Protein AF-A0A914S1T2-F1 (afdb_monomer_lite)

Secondary structure (DSSP, 8-state):
--HHHHHHHHHHHHHHTT-B-SS-TTEEE--HHHHHHH--SEEEGGGHHHHHGGG---GGG--HHHHHHHHHHHHHHHHHHHHTTT---------------------------------------------

InterPro domains:
  IPR003121 SWIB/MDM2 domain [PF02201] (1-56)
  IPR003121 SWIB/MDM2 domain [PS51925] (1-59)
  IPR019835 SWIB domain [SM00151] (1-61)
  IPR036885 SWIB/MDM2 domain superfamily [G3DSA:1.10.245.10] (1-64)
  IPR036885 SWIB/MDM2 domain superfamily [SSF47592] (2-58)

Structure (mmCIF, N/CA/C/O backbone):
data_AF-A0A914S1T2-F1
#
_entry.id   AF-A0A914S1T2-F1
#
loop_
_atom_site.group_PDB
_atom_site.id
_atom_site.type_symbol
_atom_site.label_atom_id
_atom_site.label_alt_id
_atom_site.label_comp_id
_atom_site.label_asym_id
_atom_site.label_entity_id
_atom_site.label_seq_id
_atom_site.pdbx_PDB_ins_code
_atom_site.Cartn_x
_atom_site.Cartn_y
_atom_site.Cartn_z
_atom_site.occupancy
_atom_site.B_iso_or_equiv
_atom_site.auth_seq_id
_atom_site.auth_comp_id
_atom_site.auth_asym_id
_atom_site.auth_atom_id
_atom_site.pdbx_PDB_model_num
ATOM 1 N N . MET A 1 1 ? 3.145 -0.894 -10.627 1.00 74.19 1 MET A N 1
ATOM 2 C CA . MET A 1 1 ? 2.057 -0.436 -9.725 1.00 74.19 1 MET A CA 1
ATOM 3 C C . MET A 1 1 ? 2.166 1.066 -9.437 1.00 74.19 1 MET A C 1
ATOM 5 O O . MET A 1 1 ? 3.253 1.559 -9.151 1.00 74.19 1 MET A O 1
ATOM 9 N N . ARG A 1 2 ? 1.064 1.818 -9.530 1.00 85.19 2 ARG A N 1
ATOM 10 C CA . ARG A 1 2 ? 0.979 3.260 -9.222 1.00 85.19 2 ARG A CA 1
ATOM 11 C C . ARG A 1 2 ? 0.534 3.493 -7.774 1.00 85.19 2 ARG A C 1
ATOM 13 O O . ARG A 1 2 ? -0.168 2.678 -7.190 1.00 85.19 2 ARG A O 1
ATOM 20 N N . ARG A 1 3 ? 0.859 4.667 -7.213 1.00 84.25 3 ARG A N 1
ATOM 21 C CA . ARG A 1 3 ? 0.442 5.073 -5.849 1.00 84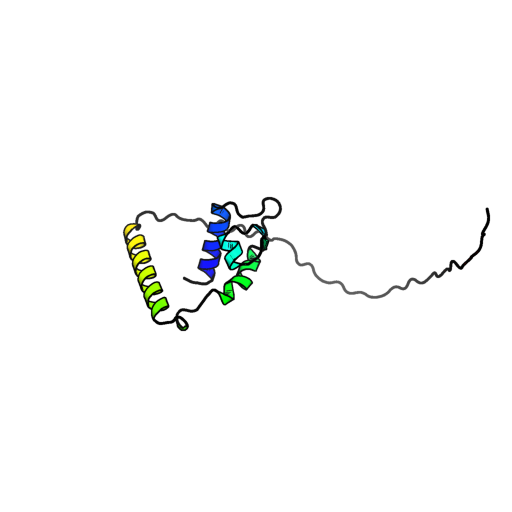.25 3 ARG A CA 1
ATOM 22 C C . ARG A 1 3 ? -1.070 4.937 -5.612 1.00 84.25 3 ARG A C 1
ATOM 24 O O . ARG A 1 3 ? -1.485 4.523 -4.538 1.00 84.25 3 ARG A O 1
ATOM 31 N N . SER A 1 4 ? -1.886 5.263 -6.612 1.00 87.62 4 SER A N 1
ATOM 32 C CA . SER A 1 4 ? -3.347 5.124 -6.554 1.00 87.62 4 SER A CA 1
ATOM 33 C C . SER A 1 4 ? -3.808 3.666 -6.474 1.00 87.62 4 SER A C 1
ATOM 35 O O . SER A 1 4 ? -4.772 3.370 -5.773 1.00 87.62 4 SER A O 1
ATOM 37 N N . GLU A 1 5 ? -3.115 2.751 -7.151 1.00 88.50 5 GLU A N 1
ATOM 38 C CA . GLU A 1 5 ? -3.409 1.315 -7.110 1.00 88.50 5 GLU A CA 1
ATOM 39 C C . GLU A 1 5 ? -3.100 0.731 -5.734 1.00 88.50 5 GLU A C 1
ATOM 41 O O . GLU A 1 5 ? -3.908 -0.029 -5.211 1.00 88.50 5 GLU A O 1
ATOM 46 N N . VAL A 1 6 ? -2.004 1.167 -5.100 1.00 88.75 6 VAL A N 1
ATOM 47 C CA . VAL A 1 6 ? -1.673 0.784 -3.716 1.00 88.75 6 VAL A CA 1
ATOM 48 C C . VAL A 1 6 ? -2.812 1.161 -2.770 1.00 88.75 6 VAL A C 1
ATOM 50 O O . VAL A 1 6 ? -3.236 0.347 -1.956 1.00 88.75 6 VAL A O 1
ATOM 53 N N . VAL A 1 7 ? -3.356 2.375 -2.902 1.00 88.56 7 VAL A N 1
ATOM 54 C CA . VAL A 1 7 ? -4.486 2.827 -2.075 1.00 88.56 7 VAL A CA 1
ATOM 55 C C . VAL A 1 7 ? -5.722 1.955 -2.308 1.00 88.56 7 VAL A C 1
ATOM 57 O O . VAL A 1 7 ? -6.354 1.539 -1.339 1.00 88.56 7 VAL A O 1
ATOM 60 N N . LYS A 1 8 ? -6.058 1.636 -3.566 1.00 90.31 8 LYS A N 1
ATOM 61 C CA . LYS A 1 8 ? -7.191 0.752 -3.894 1.00 90.31 8 LYS A CA 1
ATOM 62 C C . LYS A 1 8 ? -7.006 -0.654 -3.320 1.00 90.31 8 LYS A C 1
ATOM 64 O O . LYS A 1 8 ? -7.928 -1.172 -2.694 1.00 90.31 8 LYS A O 1
ATOM 69 N N . ALA A 1 9 ? -5.820 -1.237 -3.483 1.00 91.12 9 ALA A N 1
ATOM 70 C CA . ALA A 1 9 ? -5.483 -2.551 -2.943 1.00 91.12 9 ALA A CA 1
ATOM 71 C C . ALA A 1 9 ? -5.587 -2.569 -1.412 1.00 91.12 9 ALA A C 1
ATOM 73 O O . ALA A 1 9 ? -6.164 -3.488 -0.837 1.00 91.12 9 ALA A O 1
ATOM 74 N N . MET A 1 10 ? -5.119 -1.509 -0.750 1.00 91.44 10 MET A N 1
ATOM 75 C CA . MET A 1 10 ? -5.211 -1.385 0.701 1.00 91.44 10 MET A CA 1
ATOM 76 C C . MET A 1 10 ? -6.668 -1.274 1.178 1.00 91.44 10 MET A C 1
ATOM 78 O O . MET A 1 10 ? -7.059 -1.918 2.147 1.00 91.44 10 MET A O 1
ATOM 82 N N . TRP A 1 11 ? -7.514 -0.526 0.461 1.00 91.44 11 TRP A N 1
ATOM 83 C CA . TRP A 1 11 ? -8.953 -0.473 0.744 1.00 91.44 11 TRP A CA 1
ATOM 84 C C . TRP A 1 11 ? -9.644 -1.823 0.568 1.00 91.44 11 TRP A C 1
ATOM 86 O O . TRP A 1 11 ? -10.485 -2.184 1.394 1.00 91.44 11 TRP A O 1
ATOM 96 N N . ALA A 1 12 ? -9.303 -2.565 -0.488 1.00 93.44 12 ALA A N 1
ATOM 97 C CA . ALA A 1 12 ? -9.806 -3.918 -0.689 1.00 93.44 12 ALA A CA 1
ATOM 98 C C . ALA A 1 12 ? -9.399 -4.819 0.485 1.00 93.44 12 ALA A C 1
ATOM 100 O O . ALA A 1 12 ? -10.259 -5.475 1.068 1.00 93.44 12 ALA A O 1
ATOM 101 N N . TYR A 1 13 ? -8.133 -4.742 0.903 1.00 94.06 13 TYR A N 1
ATOM 102 C CA . TYR A 1 13 ? -7.599 -5.490 2.036 1.00 94.06 13 TYR A CA 1
ATOM 103 C C . TYR A 1 13 ? -8.317 -5.182 3.356 1.00 94.06 13 TYR A C 1
ATOM 105 O O . TYR A 1 13 ? -8.680 -6.093 4.099 1.00 94.06 13 TYR A O 1
ATOM 113 N N . PHE A 1 14 ? -8.574 -3.907 3.659 1.00 93.00 14 PHE A N 1
ATOM 114 C CA . PHE A 1 14 ? -9.278 -3.533 4.889 1.00 93.00 14 PHE A CA 1
ATOM 115 C C . PHE A 1 14 ? -10.698 -4.090 4.940 1.00 93.00 14 PHE A C 1
ATOM 117 O O . PHE A 1 14 ? -11.168 -4.483 6.008 1.00 93.00 14 PHE A O 1
ATOM 124 N N . ARG A 1 15 ? -11.387 -4.115 3.794 1.00 91.19 15 ARG A N 1
ATOM 125 C CA . ARG A 1 15 ? -12.761 -4.614 3.697 1.00 91.19 15 ARG A CA 1
ATOM 126 C C . ARG A 1 15 ? -12.813 -6.135 3.719 1.00 91.19 15 ARG A C 1
ATOM 128 O O . ARG A 1 15 ? -13.646 -6.672 4.435 1.00 91.19 15 ARG A O 1
ATOM 135 N N . SER A 1 16 ? -11.922 -6.817 2.998 1.00 95.25 16 SER A N 1
ATOM 136 C CA . SER A 1 16 ? -11.887 -8.284 2.954 1.00 95.25 16 SER A CA 1
ATOM 137 C C . SER A 1 16 ? -11.536 -8.905 4.304 1.00 95.25 16 SER A C 1
ATOM 139 O O . SER A 1 16 ? -11.993 -9.999 4.608 1.00 95.25 16 SER A O 1
ATOM 141 N N . ASN A 1 17 ? -10.738 -8.205 5.116 1.00 93.94 17 ASN A N 1
ATOM 142 C CA . ASN A 1 17 ? -10.301 -8.675 6.431 1.00 93.94 17 ASN A CA 1
ATOM 143 C C . ASN A 1 17 ? -11.093 -8.056 7.596 1.00 93.94 17 ASN A C 1
ATOM 145 O O . ASN A 1 17 ? -10.704 -8.220 8.749 1.00 93.94 17 ASN A O 1
ATOM 149 N N . ASN A 1 18 ? -12.182 -7.323 7.324 1.00 93.25 18 ASN A N 1
ATOM 150 C CA . ASN A 1 18 ? -12.997 -6.648 8.343 1.00 93.25 18 ASN A CA 1
ATOM 151 C C . ASN A 1 18 ? -12.181 -5.783 9.333 1.00 93.25 18 ASN A C 1
ATOM 153 O O . ASN A 1 18 ? -12.504 -5.690 10.515 1.00 93.25 18 ASN A O 1
ATOM 157 N N . LEU A 1 19 ? -11.135 -5.111 8.845 1.00 94.19 19 LEU A N 1
ATOM 158 C CA . LEU A 1 19 ? -10.215 -4.316 9.672 1.00 94.19 19 LEU A CA 1
ATOM 159 C C . LEU A 1 19 ? -10.721 -2.894 9.950 1.00 94.19 19 LEU A C 1
ATOM 161 O O . LEU A 1 19 ? -10.086 -2.139 10.684 1.00 94.19 19 LEU A O 1
ATOM 165 N N . MET A 1 20 ? -11.849 -2.491 9.365 1.00 93.56 20 MET A N 1
ATOM 166 C CA . MET A 1 20 ? -12.463 -1.194 9.659 1.00 93.56 20 MET A CA 1
ATOM 167 C C . MET A 1 20 ? -13.089 -1.201 11.056 1.00 93.56 20 MET A C 1
ATOM 169 O O . MET A 1 20 ? -13.777 -2.151 11.428 1.00 93.56 20 MET A O 1
ATOM 173 N N . ASP A 1 21 ? -12.889 -0.127 11.820 1.00 92.50 21 ASP A N 1
ATOM 174 C CA . ASP A 1 21 ? -13.478 -0.010 13.154 1.00 92.50 21 ASP A CA 1
ATOM 175 C C . ASP A 1 21 ? -15.020 0.066 13.039 1.00 92.50 21 ASP A C 1
ATOM 177 O O . ASP A 1 21 ? -15.546 0.954 12.356 1.00 92.50 21 ASP A O 1
ATOM 181 N N . PRO A 1 22 ? -15.773 -0.841 13.696 1.00 92.06 22 PRO A N 1
ATOM 182 C CA . PRO A 1 22 ? -17.233 -0.859 13.625 1.00 92.06 22 PRO A CA 1
ATOM 183 C C . PRO A 1 22 ? -17.886 0.376 14.260 1.00 92.06 22 PRO A C 1
ATOM 185 O O . PRO A 1 22 ? -19.027 0.693 13.927 1.00 92.06 22 PRO A O 1
ATOM 188 N N . LYS A 1 23 ? -17.187 1.075 15.163 1.00 92.81 23 LYS A N 1
ATOM 189 C CA . LYS A 1 23 ? -17.674 2.292 15.829 1.00 92.81 23 LYS A CA 1
ATOM 190 C C . LYS A 1 23 ? -17.364 3.552 15.026 1.00 92.81 23 LYS A C 1
ATOM 192 O O . LYS A 1 23 ? -18.147 4.494 15.051 1.00 92.81 23 LYS A O 1
ATOM 197 N N . ASP A 1 24 ? -16.233 3.578 14.324 1.00 92.50 24 ASP A N 1
ATOM 198 C CA . ASP A 1 24 ? -15.828 4.712 13.492 1.00 92.50 24 ASP A CA 1
ATOM 199 C C . ASP A 1 24 ? -15.097 4.241 12.230 1.00 92.50 24 ASP A C 1
ATOM 201 O O . ASP A 1 24 ? -13.878 4.061 12.221 1.00 92.50 24 ASP A O 1
ATOM 205 N N . LYS A 1 25 ? -15.847 4.125 11.129 1.00 89.06 25 LYS A N 1
ATOM 206 C CA . LYS A 1 25 ? -15.357 3.641 9.826 1.00 89.06 25 LYS A CA 1
ATOM 207 C C . LYS A 1 25 ? -14.266 4.514 9.195 1.00 89.06 25 LYS A C 1
ATOM 209 O O . LYS A 1 25 ? -13.715 4.148 8.159 1.00 89.06 25 LYS A O 1
ATOM 214 N N . ARG A 1 26 ? -13.938 5.669 9.784 1.00 91.75 26 ARG A N 1
ATOM 215 C CA . ARG A 1 26 ? -12.782 6.477 9.367 1.00 91.75 26 ARG A CA 1
ATOM 216 C C . ARG A 1 26 ? -11.459 5.843 9.798 1.00 91.75 26 ARG A C 1
ATOM 218 O O . ARG A 1 26 ? -10.416 6.184 9.238 1.00 91.75 26 ARG A O 1
ATOM 225 N N . TYR A 1 27 ? -11.490 4.939 10.777 1.00 93.44 27 TYR A N 1
ATOM 226 C CA . TYR A 1 27 ? -10.316 4.280 11.328 1.00 93.44 27 TYR A CA 1
ATOM 227 C C . TYR A 1 27 ? -10.213 2.815 10.911 1.00 93.44 27 TYR A C 1
ATOM 229 O O . TYR A 1 27 ? -11.205 2.102 10.772 1.00 93.44 27 TYR A O 1
ATOM 237 N N . VAL A 1 28 ? -8.968 2.374 10.771 1.00 94.50 28 VAL A N 1
ATOM 238 C CA . VAL A 1 28 ? -8.588 0.985 10.532 1.00 94.50 28 VAL A CA 1
ATOM 239 C C . VAL A 1 28 ? -7.840 0.479 11.757 1.00 94.50 28 VAL A C 1
ATOM 241 O O . VAL A 1 28 ? -6.979 1.175 12.310 1.00 94.50 28 VAL A O 1
ATOM 244 N N . LEU A 1 29 ? -8.195 -0.724 12.190 1.00 94.50 29 LEU A N 1
ATOM 245 C CA . LEU A 1 29 ? -7.503 -1.485 13.215 1.00 94.50 29 LEU A CA 1
ATOM 246 C C . LEU A 1 29 ? -6.392 -2.283 12.535 1.00 94.50 29 LEU A C 1
ATOM 248 O O . LEU A 1 29 ? -6.650 -3.085 11.642 1.00 94.50 29 LEU A O 1
ATOM 252 N N . ALA A 1 30 ? -5.149 -2.019 12.927 1.00 93.69 30 ALA A N 1
ATOM 253 C CA . ALA A 1 30 ? -4.002 -2.680 12.330 1.00 93.69 30 ALA A CA 1
ATOM 254 C C . ALA A 1 30 ? -3.914 -4.130 12.815 1.00 93.69 30 ALA A C 1
ATOM 256 O O . ALA A 1 30 ? -3.879 -4.394 14.020 1.00 93.69 30 ALA A O 1
ATOM 257 N N . ASP A 1 31 ? -3.831 -5.046 11.863 1.00 93.81 31 ASP A N 1
ATOM 258 C CA . ASP A 1 31 ? -3.442 -6.430 12.084 1.00 93.81 31 ASP A CA 1
ATOM 259 C C . ASP A 1 31 ? -1.910 -6.560 12.170 1.00 93.81 31 ASP A C 1
ATOM 261 O O . ASP A 1 31 ? -1.181 -5.568 12.170 1.00 93.81 31 ASP A O 1
ATOM 265 N N . GLU A 1 32 ? -1.394 -7.783 12.275 1.00 92.75 32 GLU A N 1
ATOM 266 C CA . GLU A 1 32 ? 0.045 -8.014 12.410 1.00 92.75 32 GLU A CA 1
ATOM 267 C C . GLU A 1 32 ? 0.899 -7.397 11.273 1.00 92.75 32 GLU A C 1
ATOM 269 O O . GLU A 1 32 ? 1.865 -6.687 11.588 1.00 92.75 32 GLU A O 1
ATOM 274 N N . PRO A 1 33 ? 0.591 -7.598 9.973 1.00 90.62 33 PRO A N 1
ATOM 275 C CA . PRO A 1 33 ? 1.360 -6.983 8.892 1.00 90.62 33 PRO A CA 1
ATOM 276 C C . PRO A 1 33 ? 1.225 -5.456 8.858 1.00 90.62 33 PRO A C 1
ATOM 278 O O . PRO A 1 33 ? 2.240 -4.763 8.730 1.00 90.62 33 PRO A O 1
ATOM 281 N N . LEU A 1 34 ? 0.021 -4.900 9.042 1.00 90.62 34 LEU A N 1
ATOM 282 C CA . LEU A 1 34 ? -0.162 -3.446 9.081 1.00 90.62 34 LEU A CA 1
ATOM 283 C C . LEU A 1 34 ? 0.539 -2.831 10.295 1.00 90.62 34 LEU A C 1
ATOM 285 O O . LEU A 1 34 ? 1.056 -1.719 10.212 1.00 90.62 34 LEU A O 1
ATOM 289 N N . MET A 1 35 ? 0.628 -3.550 11.412 1.00 91.56 35 MET A N 1
ATOM 290 C CA . MET A 1 35 ? 1.337 -3.085 12.600 1.00 91.56 35 MET A CA 1
ATOM 291 C C . MET A 1 35 ? 2.852 -3.045 12.381 1.00 91.56 35 MET A C 1
ATOM 293 O O . MET A 1 35 ? 3.499 -2.121 12.867 1.00 91.56 35 MET A O 1
ATOM 297 N N . LYS A 1 36 ? 3.425 -3.971 11.600 1.00 90.06 36 LYS A N 1
ATOM 298 C CA . LYS A 1 36 ? 4.846 -3.912 11.198 1.00 90.06 36 LYS A CA 1
ATOM 299 C C . LYS A 1 36 ? 5.134 -2.705 10.299 1.00 90.06 36 LYS A C 1
ATOM 301 O O . LYS A 1 36 ? 6.192 -2.091 10.433 1.00 90.06 36 LYS A O 1
ATOM 306 N N . LEU A 1 37 ? 4.183 -2.349 9.434 1.00 88.50 37 LEU A N 1
ATOM 307 C CA . LEU A 1 37 ? 4.310 -1.240 8.489 1.00 88.50 37 LEU A CA 1
ATOM 308 C C . LEU A 1 37 ? 4.085 0.126 9.158 1.00 88.50 37 LEU A C 1
ATOM 310 O O . LEU A 1 37 ? 4.975 0.970 9.190 1.00 88.50 37 LEU A O 1
ATOM 314 N N . PHE A 1 38 ? 2.903 0.330 9.742 1.00 88.62 38 PHE A N 1
ATOM 315 C CA . PHE A 1 38 ? 2.466 1.612 10.300 1.00 88.62 38 PHE A CA 1
ATOM 316 C C . PHE A 1 38 ? 2.926 1.839 11.740 1.00 88.62 38 PHE A C 1
ATOM 318 O O . PHE A 1 38 ? 2.888 2.975 12.215 1.00 88.62 38 PHE A O 1
ATOM 325 N N . LYS A 1 39 ? 3.317 0.774 12.460 1.00 89.38 39 LYS A N 1
ATOM 326 C CA . LYS A 1 39 ? 3.713 0.808 13.884 1.00 89.38 39 LYS A CA 1
ATOM 327 C C . LYS A 1 39 ? 2.655 1.443 14.796 1.00 89.38 39 LYS A C 1
ATOM 329 O O . LYS A 1 39 ? 2.963 1.960 15.866 1.00 89.38 39 LYS A O 1
ATOM 334 N N . LYS A 1 40 ? 1.390 1.397 14.373 1.00 89.94 40 LYS A N 1
ATOM 335 C CA . LYS A 1 40 ? 0.225 1.967 15.059 1.00 89.94 40 LYS A CA 1
ATOM 336 C C . LYS A 1 40 ? -0.852 0.897 15.147 1.00 89.94 40 LYS A C 1
ATOM 338 O O . LYS A 1 40 ? -1.105 0.208 14.168 1.00 89.94 40 LYS A O 1
ATOM 343 N N . ARG A 1 41 ? -1.521 0.787 16.300 1.00 91.69 41 ARG A N 1
ATOM 344 C CA . ARG A 1 41 ? -2.659 -0.138 16.484 1.00 91.69 41 ARG A CA 1
ATOM 345 C C . ARG A 1 41 ? -3.930 0.327 15.772 1.00 91.69 41 ARG A C 1
ATOM 347 O O . ARG A 1 41 ? -4.760 -0.491 15.398 1.00 91.69 41 ARG A O 1
ATOM 354 N N . ARG A 1 42 ? -4.087 1.640 15.612 1.00 92.12 42 ARG A N 1
ATOM 355 C CA . ARG A 1 42 ? -5.238 2.283 14.979 1.00 92.12 42 ARG A CA 1
ATOM 356 C C . ARG A 1 42 ? -4.753 3.492 14.195 1.00 92.12 42 ARG A C 1
ATOM 358 O O . ARG A 1 42 ? -3.976 4.286 14.722 1.00 92.12 42 ARG A O 1
ATOM 365 N N . PHE A 1 43 ? -5.217 3.647 12.962 1.00 92.56 43 PHE A N 1
ATOM 366 C CA . PHE A 1 43 ? -4.869 4.786 12.112 1.00 92.56 43 PHE A CA 1
ATOM 367 C C . PHE A 1 43 ? -6.053 5.206 11.240 1.00 92.56 43 PHE A C 1
ATOM 369 O O . PHE A 1 43 ? -7.030 4.474 11.100 1.00 92.56 43 PHE A O 1
ATOM 376 N N . LEU A 1 44 ? -5.987 6.420 10.695 1.00 92.44 44 LEU A N 1
ATOM 377 C CA . LEU A 1 44 ? -7.021 6.952 9.811 1.00 92.44 44 LEU A CA 1
ATOM 378 C C . LEU A 1 44 ? -6.862 6.348 8.409 1.00 92.44 44 LEU A C 1
ATOM 380 O O . LEU A 1 44 ? -5.785 6.474 7.822 1.00 92.44 44 LEU A O 1
ATOM 384 N N . ALA A 1 45 ? -7.927 5.774 7.844 1.00 88.44 45 ALA A N 1
ATOM 385 C CA . ALA A 1 45 ? -7.895 5.112 6.535 1.00 88.44 45 ALA A CA 1
ATOM 386 C C . ALA A 1 45 ? -7.373 6.042 5.423 1.00 88.44 45 ALA A C 1
ATOM 388 O O . ALA A 1 45 ? -6.516 5.665 4.632 1.00 88.44 45 ALA A O 1
ATOM 389 N N . PHE A 1 46 ? -7.816 7.303 5.411 1.00 85.69 46 PHE A N 1
ATOM 390 C CA . PHE A 1 46 ? -7.353 8.313 4.450 1.00 85.69 46 PHE A CA 1
ATOM 391 C C . PHE A 1 46 ? -5.978 8.911 4.793 1.00 85.69 46 PHE A C 1
ATOM 393 O O . PHE A 1 46 ? -5.323 9.501 3.937 1.00 85.69 46 PHE A O 1
ATOM 400 N N . GLY A 1 47 ? -5.517 8.756 6.037 1.00 86.00 47 GLY A N 1
ATOM 401 C CA . GLY A 1 47 ? -4.224 9.265 6.500 1.00 86.00 47 GLY A CA 1
ATOM 402 C C . GLY A 1 47 ? -3.044 8.340 6.198 1.00 86.00 47 GLY A C 1
ATOM 403 O O . GLY A 1 47 ? -1.901 8.792 6.252 1.00 86.00 47 GLY A O 1
ATOM 404 N N . MET A 1 48 ? -3.306 7.076 5.842 1.00 88.00 48 MET A N 1
ATOM 405 C CA . MET A 1 48 ? -2.278 6.041 5.666 1.00 88.00 48 MET A CA 1
ATOM 406 C C . MET A 1 48 ? -1.238 6.373 4.592 1.00 88.00 48 MET A C 1
ATOM 408 O O . MET A 1 48 ? -0.095 5.940 4.688 1.00 88.00 48 MET A O 1
ATOM 412 N N . MET A 1 49 ? -1.600 7.176 3.583 1.00 87.50 49 MET A N 1
ATOM 413 C CA . MET A 1 49 ? -0.690 7.490 2.481 1.00 87.50 49 MET A CA 1
ATOM 414 C C . MET A 1 49 ? 0.581 8.188 2.969 1.00 87.50 49 MET A C 1
ATOM 416 O O . MET A 1 49 ? 1.649 7.930 2.429 1.00 87.50 49 MET A O 1
ATOM 420 N N . LYS A 1 50 ? 0.482 9.026 4.011 1.00 86.00 50 LYS A N 1
ATOM 421 C CA . LYS A 1 50 ? 1.635 9.734 4.591 1.00 86.00 50 LYS A CA 1
ATOM 422 C C . LYS A 1 50 ? 2.679 8.768 5.140 1.00 86.00 50 LYS A C 1
ATOM 424 O O . LYS A 1 50 ? 3.867 8.977 4.928 1.00 86.00 50 LYS A O 1
ATOM 429 N N . ASP A 1 51 ? 2.214 7.714 5.799 1.00 84.56 51 ASP A N 1
ATOM 430 C CA . ASP A 1 51 ? 3.074 6.680 6.363 1.00 84.56 51 ASP A CA 1
ATOM 431 C C . ASP A 1 51 ? 3.594 5.729 5.261 1.00 84.56 51 ASP A C 1
ATOM 433 O O . ASP A 1 51 ? 4.675 5.175 5.403 1.00 84.56 51 ASP A O 1
ATOM 437 N N . LEU A 1 52 ? 2.877 5.582 4.134 1.00 85.69 52 LEU A N 1
ATOM 438 C CA . LEU A 1 52 ? 3.280 4.741 2.995 1.00 85.69 52 LEU A CA 1
ATOM 439 C C . LEU A 1 52 ? 4.293 5.392 2.047 1.00 85.69 52 LEU A C 1
ATOM 441 O O . LEU A 1 52 ? 5.067 4.666 1.431 1.00 85.69 52 LEU A O 1
ATOM 445 N N . VAL A 1 53 ? 4.307 6.724 1.902 1.00 85.56 53 VAL A N 1
ATOM 446 C CA . VAL A 1 53 ? 5.248 7.431 1.005 1.00 85.56 53 VAL A CA 1
ATOM 447 C C . VAL A 1 53 ? 6.698 6.940 1.132 1.00 85.56 53 VAL A C 1
ATOM 449 O O . VAL A 1 53 ? 7.269 6.611 0.094 1.00 85.56 53 VAL A O 1
ATOM 452 N N . PRO A 1 54 ? 7.305 6.834 2.334 1.00 85.19 54 PRO A N 1
ATOM 453 C CA . PRO A 1 54 ? 8.694 6.379 2.459 1.00 85.19 54 PRO A CA 1
ATOM 454 C C . PRO A 1 54 ? 8.913 4.914 2.052 1.00 85.19 54 PRO A C 1
ATOM 456 O O . PRO A 1 54 ? 10.048 4.513 1.821 1.00 85.19 54 PRO A O 1
ATOM 459 N N . HIS A 1 55 ? 7.849 4.115 1.963 1.00 84.25 55 HIS A N 1
ATOM 460 C CA . HIS A 1 55 ? 7.907 2.709 1.562 1.00 84.25 55 HIS A CA 1
ATOM 461 C C . HIS A 1 55 ? 7.651 2.499 0.065 1.00 84.25 55 HIS A C 1
ATOM 463 O O . HIS A 1 55 ? 7.859 1.399 -0.441 1.00 84.25 55 HIS A O 1
ATOM 469 N N . ILE A 1 56 ? 7.204 3.531 -0.656 1.00 85.31 56 ILE A N 1
ATOM 470 C CA . ILE A 1 56 ? 6.978 3.462 -2.099 1.00 85.31 56 ILE A CA 1
ATOM 471 C C . ILE A 1 56 ? 8.235 3.970 -2.801 1.00 85.31 56 ILE A C 1
ATOM 473 O O . ILE A 1 56 ? 8.450 5.174 -2.936 1.00 85.31 56 ILE A O 1
ATOM 477 N N . ILE A 1 57 ? 9.058 3.031 -3.258 1.00 84.25 57 ILE A N 1
ATOM 478 C CA . ILE A 1 57 ? 10.295 3.319 -3.983 1.00 84.25 57 ILE A CA 1
ATOM 479 C C . ILE A 1 57 ? 9.986 3.393 -5.481 1.00 84.25 57 ILE A C 1
ATOM 481 O O . ILE A 1 57 ? 9.322 2.520 -6.040 1.00 84.25 57 ILE A O 1
ATOM 485 N N . GLU A 1 58 ? 10.451 4.451 -6.14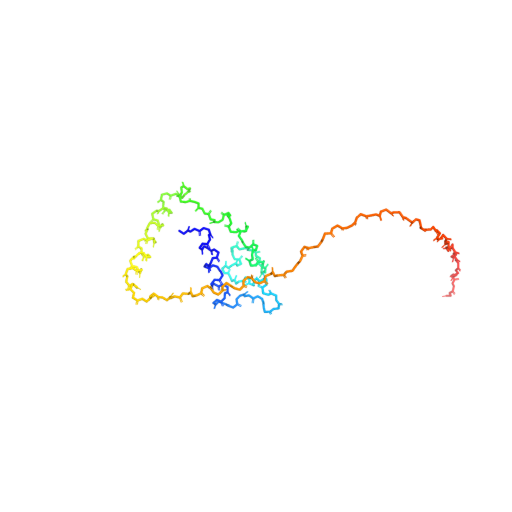6 1.00 82.31 58 GLU A N 1
ATOM 486 C CA . GLU A 1 58 ? 10.339 4.544 -7.603 1.00 82.31 58 GLU A CA 1
ATOM 487 C C . GLU A 1 58 ? 11.310 3.575 -8.280 1.00 82.31 58 GLU A C 1
ATOM 489 O O . GLU A 1 58 ? 12.454 3.429 -7.853 1.00 82.31 58 GLU A O 1
ATOM 494 N N . ALA A 1 59 ? 10.894 2.996 -9.408 1.00 79.44 59 ALA A N 1
ATOM 495 C CA . ALA A 1 59 ? 11.669 1.976 -10.114 1.00 79.44 59 ALA A CA 1
ATOM 496 C C . ALA A 1 59 ? 13.091 2.416 -10.521 1.00 79.44 59 ALA A C 1
ATOM 498 O O . ALA A 1 59 ? 13.98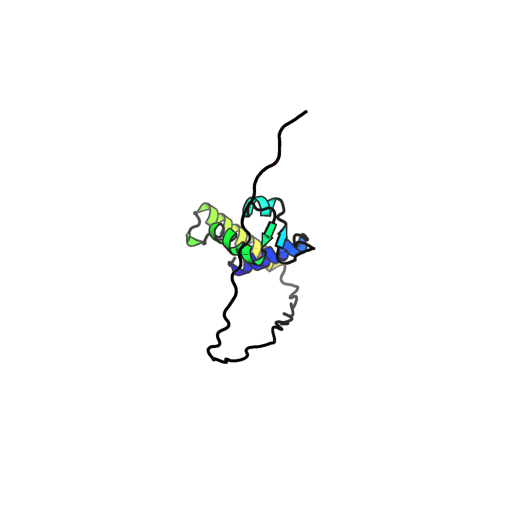5 1.587 -10.676 1.00 79.44 59 ALA A O 1
ATOM 499 N N . LYS A 1 60 ? 13.324 3.726 -10.669 1.00 79.81 60 LYS A N 1
ATOM 500 C CA . LYS A 1 60 ? 14.649 4.292 -10.967 1.00 79.81 60 LYS A CA 1
ATOM 501 C C . LYS A 1 60 ? 15.633 4.260 -9.791 1.00 79.81 60 LYS A C 1
ATOM 503 O O . LYS A 1 60 ? 16.822 4.434 -10.022 1.00 79.81 60 LYS A O 1
ATOM 508 N N . PHE A 1 61 ? 15.150 4.087 -8.561 1.00 84.38 61 PHE A N 1
ATOM 509 C CA . PHE A 1 61 ? 15.972 4.023 -7.348 1.00 84.38 61 PHE A CA 1
ATOM 510 C C . PHE A 1 61 ? 16.139 2.592 -6.818 1.00 84.38 61 PHE A C 1
ATOM 512 O O . PHE A 1 61 ? 16.773 2.400 -5.783 1.00 84.38 61 PHE A O 1
ATOM 519 N N . LEU A 1 62 ? 15.571 1.595 -7.505 1.00 83.12 62 LEU A N 1
ATOM 520 C CA . LEU A 1 62 ? 15.771 0.185 -7.179 1.00 83.12 62 LEU A CA 1
ATOM 521 C C . LEU A 1 62 ? 17.200 -0.240 -7.535 1.00 83.12 62 LEU A C 1
ATOM 523 O O . LEU A 1 62 ? 17.751 0.204 -8.544 1.00 83.12 62 LEU A O 1
ATOM 527 N N . ASN A 1 63 ? 17.786 -1.110 -6.712 1.00 86.50 63 ASN A N 1
ATOM 528 C CA . ASN A 1 63 ? 19.043 -1.776 -7.050 1.00 86.50 63 ASN A CA 1
ATOM 529 C C . ASN A 1 63 ? 18.803 -2.858 -8.126 1.00 86.50 63 ASN A C 1
ATOM 531 O O . ASN A 1 63 ? 17.662 -3.235 -8.404 1.00 86.50 63 ASN A O 1
ATOM 535 N N . ASP A 1 64 ? 19.878 -3.362 -8.737 1.00 84.62 64 ASP A N 1
ATOM 536 C CA . ASP A 1 64 ? 19.779 -4.335 -9.838 1.00 84.62 64 ASP A CA 1
ATOM 537 C C . ASP A 1 64 ? 19.058 -5.630 -9.423 1.00 84.62 64 ASP A C 1
ATOM 539 O O . ASP A 1 64 ? 18.360 -6.243 -10.230 1.00 84.62 64 ASP A O 1
ATOM 543 N N . TYR A 1 65 ? 19.169 -6.014 -8.148 1.00 83.88 65 TYR A N 1
ATOM 544 C CA . TYR A 1 65 ? 18.489 -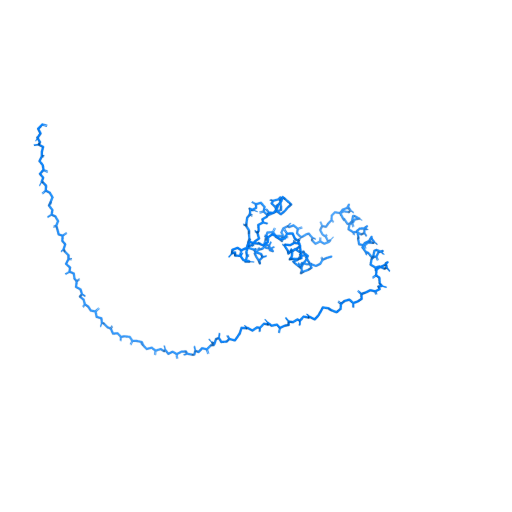7.181 -7.589 1.00 83.88 65 TYR A CA 1
ATOM 545 C C . TYR A 1 65 ? 16.971 -6.968 -7.478 1.00 83.88 65 TYR A C 1
ATOM 547 O O . TYR A 1 65 ? 16.189 -7.782 -7.969 1.00 83.88 65 TYR A O 1
ATOM 555 N N . ASP A 1 66 ? 16.547 -5.853 -6.888 1.00 84.56 66 ASP A N 1
ATOM 556 C CA . ASP A 1 66 ? 15.141 -5.502 -6.704 1.00 84.56 66 ASP A CA 1
ATOM 557 C C . ASP A 1 66 ? 14.463 -5.227 -8.052 1.00 84.56 66 ASP A C 1
ATOM 559 O O . ASP A 1 66 ? 13.289 -5.549 -8.236 1.00 84.56 66 ASP A O 1
ATOM 563 N N . ARG A 1 67 ? 15.207 -4.685 -9.027 1.00 83.75 67 ARG A N 1
ATOM 564 C CA . ARG A 1 67 ? 14.733 -4.530 -10.406 1.00 83.75 67 ARG A CA 1
ATOM 565 C C . ARG A 1 67 ? 14.449 -5.885 -11.053 1.00 83.75 67 ARG A C 1
ATOM 567 O O . ARG A 1 67 ? 13.370 -6.058 -11.611 1.00 83.75 67 ARG A O 1
ATOM 574 N N . ALA A 1 68 ? 15.379 -6.837 -10.963 1.00 84.56 68 ALA A N 1
ATOM 575 C CA . ALA A 1 68 ? 15.180 -8.178 -11.513 1.00 84.56 68 ALA A CA 1
ATOM 576 C C . ALA A 1 68 ? 14.011 -8.911 -10.828 1.00 84.56 68 ALA A C 1
ATOM 578 O O . ALA A 1 68 ? 13.248 -9.627 -11.477 1.00 84.56 68 ALA A O 1
ATOM 579 N N . ALA A 1 69 ? 13.832 -8.705 -9.520 1.00 84.44 69 ALA A N 1
ATOM 580 C CA . ALA A 1 69 ? 12.689 -9.238 -8.784 1.00 84.44 69 ALA A CA 1
ATOM 581 C C . ALA A 1 69 ? 11.353 -8.633 -9.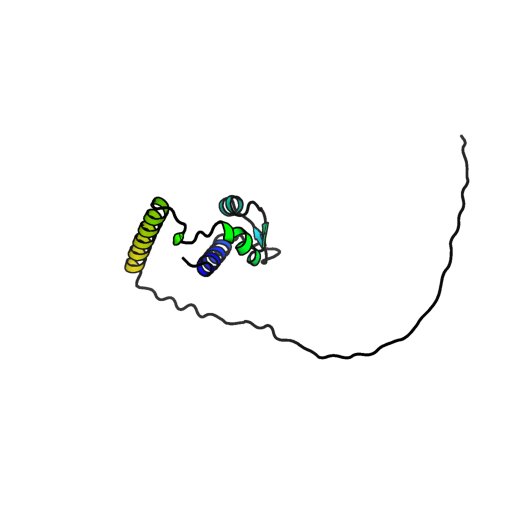256 1.00 84.44 69 ALA A C 1
ATOM 583 O O . ALA A 1 69 ? 10.372 -9.366 -9.388 1.00 84.44 69 ALA A O 1
ATOM 584 N N . LEU A 1 70 ? 11.317 -7.326 -9.542 1.00 83.56 70 LEU A N 1
ATOM 585 C CA . LEU A 1 70 ? 10.130 -6.651 -10.069 1.00 83.56 70 LEU A CA 1
ATOM 586 C C . LEU A 1 70 ? 9.763 -7.158 -11.469 1.00 83.56 70 LEU A C 1
ATOM 588 O O . LEU A 1 70 ? 8.606 -7.491 -11.697 1.00 83.56 70 LEU A O 1
ATOM 592 N N . GLU A 1 71 ? 10.740 -7.282 -12.369 1.00 84.75 71 GLU A N 1
ATOM 593 C CA . GLU A 1 71 ? 10.530 -7.799 -13.730 1.00 84.75 71 GLU A CA 1
ATOM 594 C C . GLU A 1 71 ? 9.989 -9.234 -13.709 1.00 84.75 71 GLU A C 1
ATOM 596 O O . GLU A 1 71 ? 9.035 -9.561 -14.413 1.00 84.75 71 GLU A O 1
ATOM 601 N N . LYS A 1 72 ? 10.533 -10.082 -12.827 1.00 86.50 72 LYS A N 1
ATOM 602 C CA . LYS A 1 72 ? 10.023 -11.441 -12.624 1.00 86.50 72 LYS A CA 1
ATOM 603 C C . LYS A 1 72 ? 8.569 -11.445 -12.138 1.00 86.50 72 LYS A C 1
ATOM 605 O O . LYS A 1 72 ? 7.776 -12.249 -12.621 1.00 86.50 72 LYS A O 1
ATOM 610 N N . TYR A 1 73 ? 8.227 -10.583 -11.180 1.00 84.25 73 TYR A N 1
ATOM 611 C CA . TYR A 1 73 ? 6.858 -10.469 -10.672 1.00 84.25 73 TYR A CA 1
ATOM 612 C C . TYR A 1 73 ? 5.890 -9.969 -11.751 1.00 84.25 73 TYR A C 1
ATOM 614 O O . TYR A 1 73 ? 4.798 -10.514 -11.885 1.00 84.25 73 TYR A O 1
ATOM 622 N N . GLU A 1 74 ? 6.287 -8.962 -12.533 1.00 84.25 74 GLU A N 1
ATOM 623 C CA . GLU A 1 74 ? 5.477 -8.417 -13.627 1.00 84.25 74 GLU A CA 1
ATOM 624 C C . GLU A 1 74 ? 5.224 -9.471 -14.713 1.00 84.25 74 GLU A C 1
ATOM 626 O O . GLU A 1 74 ? 4.076 -9.652 -15.110 1.00 84.25 74 GLU A O 1
ATOM 631 N N . ALA A 1 75 ? 6.246 -10.240 -15.103 1.00 85.12 75 ALA A N 1
ATOM 632 C CA . ALA A 1 75 ? 6.095 -11.347 -16.047 1.00 85.12 75 ALA A CA 1
ATOM 633 C C . ALA A 1 75 ? 5.164 -12.459 -15.520 1.00 85.12 75 ALA A C 1
ATOM 635 O O . ALA A 1 75 ? 4.395 -13.042 -16.283 1.00 85.12 75 ALA A O 1
ATOM 636 N N . GLU A 1 76 ? 5.203 -12.756 -14.215 1.00 84.88 76 GLU A N 1
ATOM 637 C CA . GLU A 1 76 ? 4.311 -13.746 -13.597 1.00 84.88 76 GLU A CA 1
ATOM 638 C C . GLU A 1 76 ? 2.857 -13.246 -13.502 1.00 84.88 76 GLU A C 1
ATOM 640 O O . GLU A 1 76 ? 1.926 -14.011 -13.753 1.00 84.88 76 GLU A O 1
ATOM 645 N N . GLU A 1 77 ? 2.639 -11.972 -13.160 1.00 81.94 77 GLU A N 1
ATOM 646 C CA . GLU A 1 77 ? 1.313 -11.331 -13.193 1.00 81.94 77 GLU A CA 1
ATOM 647 C C . GLU A 1 77 ? 0.743 -11.298 -14.615 1.00 81.94 77 GLU A C 1
ATOM 649 O O . GLU A 1 77 ? -0.442 -11.567 -14.796 1.00 81.94 77 GLU A O 1
ATOM 654 N N . GLU A 1 78 ? 1.566 -10.993 -15.622 1.00 80.69 78 GLU A N 1
ATOM 655 C CA . GLU A 1 78 ? 1.150 -10.958 -17.027 1.00 80.69 78 GLU A CA 1
ATOM 656 C C . GLU A 1 78 ? 0.772 -12.354 -17.535 1.00 80.69 78 GLU A C 1
ATOM 658 O O . GLU A 1 78 ? -0.288 -12.512 -18.138 1.00 80.69 78 GLU A O 1
ATOM 663 N N . ALA A 1 79 ? 1.550 -13.386 -17.189 1.00 80.56 79 ALA A N 1
ATOM 664 C CA . ALA A 1 79 ? 1.195 -14.774 -17.478 1.00 80.56 79 ALA A CA 1
ATOM 665 C C . ALA A 1 79 ? -0.137 -15.178 -16.815 1.00 80.56 79 ALA A C 1
ATOM 667 O O . ALA A 1 79 ? -1.009 -15.738 -17.476 1.00 80.56 79 ALA A O 1
ATOM 668 N N . LYS A 1 80 ? -0.346 -14.822 -15.538 1.00 79.44 80 LYS A N 1
ATOM 669 C CA . LYS A 1 80 ? -1.610 -15.095 -14.827 1.00 79.44 80 LYS A CA 1
ATOM 670 C C . LYS A 1 80 ? -2.798 -14.336 -15.409 1.00 79.44 80 LYS A C 1
ATOM 672 O O . LYS A 1 80 ? -3.905 -14.863 -15.410 1.00 79.44 80 LYS A O 1
ATOM 677 N N . ARG A 1 81 ? -2.606 -13.098 -15.873 1.00 75.00 81 ARG A N 1
ATOM 678 C CA . ARG A 1 81 ? -3.674 -12.315 -16.514 1.00 75.00 81 ARG A CA 1
ATOM 679 C C . ARG A 1 81 ? -4.028 -12.864 -17.886 1.00 75.00 81 ARG A C 1
ATOM 681 O O . ARG A 1 81 ? -5.215 -12.984 -18.155 1.00 75.00 81 ARG A O 1
ATOM 688 N N . ALA A 1 82 ? -3.036 -13.251 -18.689 1.00 76.38 82 ALA A N 1
ATOM 689 C CA . ALA A 1 82 ? -3.254 -13.893 -19.984 1.00 76.38 82 ALA A CA 1
ATOM 690 C C . ALA A 1 82 ? -4.034 -15.214 -19.849 1.00 76.38 82 ALA A C 1
ATOM 692 O O . ALA A 1 82 ? -4.837 -15.555 -20.712 1.00 76.38 82 ALA A O 1
ATOM 693 N N . GLU A 1 83 ? -3.857 -15.936 -18.739 1.00 68.06 83 GLU A N 1
ATOM 694 C CA . GLU A 1 83 ? -4.637 -17.142 -18.432 1.00 68.06 83 GLU A CA 1
ATOM 695 C C . GLU A 1 83 ? -6.074 -16.852 -17.953 1.00 68.06 83 GLU A C 1
ATOM 697 O O . GLU A 1 83 ? -6.922 -17.741 -18.010 1.00 68.06 83 GLU A O 1
ATOM 702 N N . ASN A 1 84 ? -6.374 -15.625 -17.510 1.00 61.28 84 ASN A N 1
ATOM 703 C CA . ASN A 1 84 ? -7.657 -15.241 -16.908 1.00 61.28 84 ASN A CA 1
ATOM 704 C C . ASN A 1 84 ? -8.517 -14.325 -17.811 1.00 61.28 84 ASN A C 1
ATOM 706 O O . ASN A 1 84 ? -9.518 -13.768 -17.351 1.00 61.28 84 ASN A O 1
ATOM 710 N N . GLU A 1 85 ? -8.150 -14.149 -19.088 1.00 54.88 85 GLU A N 1
ATOM 711 C CA . GLU A 1 85 ? -8.924 -13.399 -20.092 1.00 54.88 85 GLU A CA 1
ATOM 712 C C . GLU A 1 85 ? -10.226 -14.143 -20.459 1.00 54.88 85 GLU A C 1
ATOM 714 O O . GLU A 1 85 ? -10.333 -14.810 -21.486 1.00 54.88 85 GLU A O 1
ATOM 719 N N . GLY A 1 86 ? -11.237 -14.042 -19.589 1.00 46.69 86 GLY A N 1
ATOM 720 C CA . GLY A 1 86 ? -12.562 -14.627 -19.815 1.00 46.69 86 GLY A CA 1
ATOM 721 C C . GLY A 1 86 ? -13.737 -14.025 -19.035 1.00 46.69 86 GLY A C 1
ATOM 722 O O . GLY A 1 86 ? -14.873 -14.362 -19.352 1.00 46.69 86 GLY A O 1
ATOM 723 N N . GLU A 1 87 ? -13.537 -13.124 -18.064 1.00 42.19 87 GLU A N 1
ATOM 724 C CA . GLU A 1 87 ? -14.665 -12.529 -17.324 1.00 42.19 87 GLU A CA 1
ATOM 725 C C . GLU A 1 87 ? -14.462 -11.030 -17.043 1.00 42.19 87 GLU A C 1
ATOM 727 O O . GLU A 1 87 ? -13.884 -10.596 -16.048 1.00 42.19 87 GLU A O 1
ATOM 732 N N . GLU A 1 88 ? -14.958 -10.216 -17.975 1.00 41.97 88 GLU A N 1
ATOM 733 C CA . GLU A 1 88 ? -15.040 -8.760 -17.884 1.00 41.97 88 GLU A CA 1
ATOM 734 C C . GLU A 1 88 ? -16.224 -8.369 -16.972 1.00 41.97 88 GLU A C 1
ATOM 736 O O . GLU A 1 88 ? -17.362 -8.196 -17.416 1.00 41.97 88 GLU A O 1
ATOM 741 N N . VAL A 1 89 ? -15.990 -8.258 -15.659 1.00 43.50 89 VAL A N 1
ATOM 742 C CA . VAL A 1 89 ? -17.008 -7.768 -14.713 1.00 43.50 89 VAL A CA 1
ATOM 743 C C . VAL A 1 89 ? -17.047 -6.240 -14.743 1.00 43.50 89 VAL A C 1
ATOM 745 O O . VAL A 1 89 ? -16.182 -5.553 -14.196 1.00 43.50 89 VAL A O 1
ATOM 748 N N . LYS A 1 90 ? -18.104 -5.714 -15.369 1.00 42.97 90 LYS A N 1
ATOM 749 C CA . LYS A 1 90 ? -18.541 -4.314 -15.294 1.00 42.97 90 LYS A CA 1
ATOM 750 C C . LYS A 1 90 ? -18.743 -3.910 -13.833 1.00 42.97 90 LYS A C 1
ATOM 752 O O . LYS A 1 90 ? -19.730 -4.305 -13.217 1.00 42.97 90 LYS A O 1
ATOM 757 N N . ASN A 1 91 ? -17.857 -3.079 -13.296 1.00 34.91 91 ASN A N 1
ATOM 758 C CA . ASN A 1 91 ? -18.155 -2.347 -12.072 1.00 34.91 91 ASN A CA 1
ATOM 759 C C . ASN A 1 91 ? -18.780 -1.013 -12.469 1.00 34.91 91 ASN A C 1
ATOM 761 O O . ASN A 1 91 ? -18.106 -0.120 -12.974 1.00 34.91 91 ASN A O 1
ATOM 765 N N . ASN A 1 92 ? -20.098 -0.935 -12.288 1.00 40.47 92 ASN A N 1
ATOM 766 C CA . ASN A 1 92 ? -20.832 0.318 -12.284 1.00 40.47 92 ASN A CA 1
ATOM 767 C C . ASN A 1 92 ? -20.307 1.143 -11.104 1.00 40.47 92 ASN A C 1
ATOM 769 O O . ASN A 1 92 ? -20.575 0.806 -9.949 1.00 40.47 92 ASN A O 1
ATOM 773 N N . ASP A 1 93 ? -19.543 2.192 -11.391 1.00 38.34 93 ASP A N 1
ATOM 774 C CA . ASP A 1 93 ? -19.282 3.248 -10.422 1.00 38.34 93 ASP A CA 1
ATOM 775 C C . ASP A 1 93 ? -20.606 4.002 -10.207 1.00 38.34 93 ASP A C 1
ATOM 777 O O . ASP A 1 93 ? -20.992 4.868 -10.991 1.00 38.34 93 ASP A O 1
ATOM 781 N N . ASP A 1 94 ? -21.339 3.610 -9.163 1.00 38.19 94 ASP A N 1
ATOM 782 C CA . ASP A 1 94 ? -22.412 4.409 -8.571 1.00 38.19 94 ASP A CA 1
ATOM 783 C C . ASP A 1 94 ? -21.770 5.667 -7.967 1.00 38.19 94 ASP A C 1
ATOM 785 O O . ASP A 1 94 ? -21.322 5.711 -6.818 1.00 38.19 94 ASP A O 1
ATOM 789 N N . GLU A 1 95 ? -21.640 6.689 -8.812 1.00 45.31 95 GLU A N 1
ATOM 790 C CA . GLU A 1 95 ? -21.354 8.063 -8.428 1.00 45.31 95 GLU A CA 1
ATOM 791 C C . GLU A 1 95 ? -22.555 8.615 -7.643 1.00 45.31 95 GLU A C 1
ATOM 793 O O . GLU A 1 95 ? -23.424 9.307 -8.164 1.00 45.31 95 GLU A O 1
ATOM 798 N N . SER A 1 96 ? -22.594 8.334 -6.343 1.00 36.47 96 SER A N 1
ATOM 799 C CA . SER A 1 96 ? -23.378 9.105 -5.376 1.00 36.47 96 SER A CA 1
ATOM 800 C C . SER A 1 96 ? -22.430 9.964 -4.534 1.00 36.47 96 SER A C 1
ATOM 802 O O . SER A 1 96 ? -22.288 9.792 -3.321 1.00 36.47 96 SER A O 1
ATOM 804 N N . ASN A 1 97 ? -21.776 10.927 -5.188 1.00 43.50 97 ASN A N 1
ATOM 805 C CA . ASN A 1 97 ? -21.195 12.087 -4.518 1.00 43.50 97 ASN A CA 1
ATOM 806 C C . ASN A 1 97 ? -22.285 13.157 -4.336 1.00 43.50 97 ASN A C 1
ATOM 808 O O . ASN A 1 97 ? -22.364 14.132 -5.079 1.00 43.50 97 ASN A O 1
ATOM 812 N N . GLY A 1 98 ? -23.161 12.938 -3.357 1.00 35.88 98 GLY A N 1
ATOM 813 C CA . GLY A 1 98 ? -24.149 13.914 -2.909 1.00 35.88 98 GLY A CA 1
ATOM 814 C C . GLY A 1 98 ? -23.631 14.710 -1.716 1.00 35.88 98 GLY A C 1
ATOM 815 O O . GLY A 1 98 ? -23.982 14.409 -0.579 1.00 35.88 98 GLY A O 1
ATOM 816 N N . GLN A 1 99 ? -22.816 15.737 -1.959 1.00 40.12 99 GLN A N 1
ATOM 817 C CA . GLN A 1 99 ? -22.664 16.854 -1.021 1.00 40.12 99 GLN A CA 1
ATOM 818 C C . GLN A 1 99 ? -23.275 18.104 -1.649 1.00 40.12 99 GLN A C 1
ATOM 820 O O . GLN A 1 99 ? -22.608 18.926 -2.270 1.00 40.12 99 GLN A O 1
ATOM 825 N N . SER A 1 100 ? -24.592 18.197 -1.498 1.00 35.50 100 SER A N 1
ATOM 826 C CA . SER A 1 100 ? -25.369 19.419 -1.649 1.00 35.50 100 SER A CA 1
ATOM 827 C C . SER A 1 100 ? -25.388 20.209 -0.337 1.00 35.50 100 SER A C 1
ATOM 829 O O . SER A 1 100 ? -25.508 19.617 0.736 1.00 35.50 100 SER A O 1
ATOM 831 N N . ALA A 1 101 ? -25.393 21.533 -0.505 1.00 38.81 101 ALA A N 1
ATOM 832 C CA . ALA A 1 101 ? -25.645 22.612 0.452 1.00 38.81 101 ALA A CA 1
ATOM 833 C C . ALA A 1 101 ? -24.456 23.076 1.317 1.00 38.81 101 ALA A C 1
ATOM 835 O O . ALA A 1 101 ? -23.791 22.282 1.966 1.00 38.81 101 ALA A O 1
ATOM 836 N N . GLU A 1 102 ? -24.122 24.361 1.414 1.00 34.75 102 GLU A N 1
ATOM 837 C CA . GLU A 1 102 ? -24.653 25.585 0.806 1.00 34.75 102 GLU A CA 1
ATOM 838 C C . GLU A 1 102 ? -23.611 26.676 1.097 1.00 34.75 102 GLU A C 1
ATOM 840 O O . GLU A 1 102 ? -23.179 26.847 2.238 1.00 34.75 102 GLU A O 1
ATOM 845 N N . GLY A 1 103 ? -23.180 27.408 0.070 1.00 36.59 103 GLY A N 1
ATOM 846 C CA . GLY A 1 103 ? -22.589 28.721 0.280 1.00 36.59 103 GLY A CA 1
ATOM 847 C C . GLY A 1 103 ? -23.722 29.714 0.496 1.00 36.59 103 GLY A C 1
ATOM 848 O O . GLY A 1 103 ? -24.637 29.772 -0.321 1.00 36.59 103 GLY A O 1
ATOM 849 N N . SER A 1 104 ? -23.651 30.516 1.556 1.00 38.56 104 SER A N 1
ATOM 850 C CA . SER A 1 104 ? -24.417 31.754 1.622 1.00 38.56 104 SER A CA 1
ATOM 851 C C . 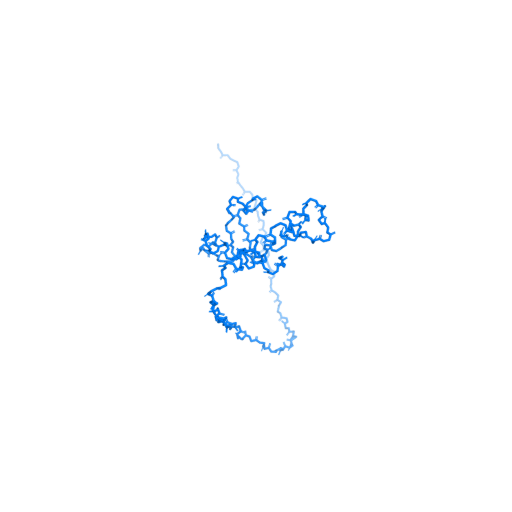SER A 1 104 ? -23.555 32.896 2.141 1.00 38.56 104 SER A C 1
ATOM 853 O O . SER A 1 104 ? -22.645 32.732 2.952 1.00 38.56 104 SER A O 1
ATOM 855 N N . SER A 1 105 ? -23.806 34.035 1.521 1.00 37.38 105 SER A N 1
ATOM 856 C CA . SER A 1 105 ? -22.998 35.236 1.456 1.00 37.38 105 SER A CA 1
ATOM 857 C C . SER A 1 105 ? -23.099 36.085 2.729 1.00 37.38 105 SER A C 1
ATOM 859 O O . SER A 1 105 ? -24.144 36.130 3.363 1.00 37.38 105 SER A O 1
ATOM 861 N N . ARG A 1 106 ? -21.984 36.766 3.028 1.00 46.06 106 ARG A N 1
ATOM 862 C CA . ARG A 1 106 ? -21.785 38.065 3.711 1.00 46.06 106 ARG A CA 1
ATOM 863 C C . ARG A 1 106 ? -22.991 38.701 4.424 1.00 46.06 106 ARG A C 1
ATOM 865 O O . ARG A 1 106 ? -24.000 38.948 3.780 1.00 46.06 106 ARG A O 1
ATOM 872 N N . ASN A 1 107 ? -22.757 39.183 5.649 1.00 40.75 107 ASN A N 1
ATOM 873 C CA . ASN A 1 107 ? -23.000 40.589 5.992 1.00 40.75 107 ASN A CA 1
ATOM 874 C C . ASN A 1 107 ? -22.009 41.078 7.064 1.00 40.75 107 ASN A C 1
ATOM 876 O O . ASN A 1 107 ? -21.725 40.389 8.040 1.00 40.75 107 ASN A O 1
ATOM 880 N N . ASP A 1 108 ? -21.466 42.256 6.776 1.00 42.81 108 ASP A N 1
ATOM 881 C CA . ASP A 1 108 ? -20.697 43.171 7.621 1.00 42.81 108 ASP A CA 1
ATOM 882 C C . ASP A 1 108 ? -21.679 43.916 8.554 1.00 42.81 108 ASP A C 1
ATOM 884 O O . ASP A 1 108 ? -22.816 44.112 8.131 1.00 42.81 108 ASP A O 1
ATOM 888 N N . GLU A 1 109 ? -21.263 44.290 9.775 1.00 42.59 109 GLU A N 1
ATOM 889 C CA . GLU A 1 109 ? -21.631 45.527 10.516 1.00 42.59 109 GLU A CA 1
ATOM 890 C C . GLU A 1 109 ? -21.400 45.406 12.044 1.00 42.59 109 GLU A C 1
ATOM 892 O O . GLU A 1 109 ? -22.179 44.841 12.803 1.00 42.59 109 GLU A O 1
ATOM 897 N N . ASN A 1 110 ? -20.242 45.924 12.458 1.00 34.72 110 ASN A N 1
ATOM 898 C CA . ASN A 1 110 ? -20.000 46.936 13.496 1.00 34.72 110 ASN A CA 1
ATOM 899 C C . ASN A 1 110 ? -20.927 47.115 14.738 1.00 34.72 110 ASN A C 1
ATOM 901 O O . ASN A 1 110 ? -22.101 47.438 14.620 1.00 34.72 110 ASN A O 1
ATOM 905 N N . SER A 1 111 ? -20.245 47.200 15.894 1.00 40.75 111 SER A N 1
ATOM 906 C CA . SER A 1 111 ? -20.466 48.078 17.069 1.00 40.75 111 SER A CA 1
ATOM 907 C C . SER A 1 111 ? -21.675 47.882 17.990 1.00 40.75 111 SER A C 1
ATOM 909 O O . SER A 1 111 ? -22.828 47.960 17.585 1.00 40.75 111 SER A O 1
ATOM 911 N N . GLY A 1 112 ? -21.381 47.828 19.292 1.00 37.09 112 GLY A N 1
ATOM 912 C CA . GLY A 1 112 ? -22.349 48.071 20.359 1.00 37.09 112 GLY A CA 1
ATOM 913 C C . GLY A 1 112 ? -21.835 47.606 21.713 1.00 37.09 112 GLY A C 1
ATOM 914 O O . GLY A 1 112 ? -21.964 46.434 22.043 1.00 37.09 112 GLY A O 1
ATOM 915 N N . ASP A 1 113 ? -21.226 48.533 22.449 1.00 42.16 113 ASP A N 1
ATOM 916 C CA . ASP A 1 113 ? -20.978 48.496 23.888 1.00 42.16 113 ASP A CA 1
ATOM 917 C C . ASP A 1 113 ? -22.033 47.717 24.692 1.00 42.16 113 ASP A C 1
ATOM 919 O O . ASP A 1 113 ? -23.226 47.957 24.531 1.00 42.16 113 ASP A O 1
ATOM 923 N N . ASP A 1 114 ? -21.594 46.908 25.659 1.00 42.06 114 ASP A N 1
ATOM 924 C CA . ASP A 1 114 ? -22.171 47.019 26.997 1.00 42.06 114 ASP A CA 1
ATOM 925 C C . ASP A 1 114 ? -21.122 46.685 28.064 1.00 42.06 114 ASP A C 1
ATOM 927 O O . ASP A 1 114 ? -20.165 45.934 27.861 1.00 42.06 114 ASP A O 1
ATOM 931 N N . LYS A 1 115 ? -21.266 47.390 29.169 1.00 42.84 115 LYS A N 1
ATOM 932 C CA . LYS A 1 115 ? -20.287 47.762 30.177 1.00 42.84 115 LYS A CA 1
ATOM 933 C C . LYS A 1 115 ? -20.855 47.265 31.502 1.00 42.84 115 LYS A C 1
ATOM 935 O O . LYS A 1 115 ? -22.061 47.231 31.650 1.00 42.84 115 LYS A O 1
ATOM 940 N N . SER A 1 116 ? -19.971 47.040 32.473 1.00 39.00 116 SER A N 1
ATOM 941 C CA . SER A 1 116 ? -20.260 46.700 33.878 1.00 39.00 116 SER A CA 1
ATOM 942 C C . SER A 1 116 ? -20.548 45.209 34.126 1.00 39.00 116 SER A C 1
ATOM 944 O O . SER A 1 116 ? -21.126 44.522 33.305 1.00 39.00 116 SER A O 1
ATOM 946 N N . GLU A 1 117 ? -20.091 44.597 35.215 1.00 46.50 117 GLU A N 1
ATOM 947 C CA . GLU A 1 117 ? -19.815 45.171 36.527 1.00 46.50 117 GLU A CA 1
ATOM 948 C C . GLU A 1 117 ? -18.847 44.272 37.314 1.00 46.50 117 GLU A C 1
ATOM 950 O O . GLU A 1 117 ? -18.901 43.045 37.260 1.00 46.50 117 GLU A O 1
ATOM 955 N N . SER A 1 118 ? -17.931 44.926 38.017 1.00 44.69 118 SER A N 1
ATOM 956 C CA . SER A 1 118 ? -17.020 44.398 39.029 1.00 44.69 118 SER A CA 1
ATOM 957 C C . SER A 1 118 ? -17.731 44.185 40.368 1.00 44.69 118 SER A C 1
ATOM 959 O O . SER A 1 118 ? -18.454 45.081 40.791 1.00 44.69 118 SER A O 1
ATOM 961 N N . ALA A 1 119 ? -17.431 43.096 41.074 1.00 50.16 119 ALA A N 1
ATOM 962 C CA . ALA A 1 119 ? -17.367 43.026 42.543 1.00 50.16 119 ALA A CA 1
ATOM 963 C C . ALA A 1 119 ? -16.693 41.687 42.903 1.00 50.16 119 ALA A C 1
ATOM 965 O O . ALA A 1 119 ? -17.135 40.632 42.455 1.00 50.16 119 ALA A O 1
ATOM 966 N N . ASP A 1 120 ? -15.472 41.690 43.430 1.00 43.34 120 ASP A N 1
ATOM 967 C CA . ASP A 1 120 ? -15.182 41.745 44.871 1.00 43.34 120 ASP A CA 1
ATOM 968 C C . ASP A 1 120 ? -15.877 40.637 45.673 1.00 43.34 120 ASP A C 1
ATOM 970 O O . ASP A 1 120 ? -17.082 40.678 45.911 1.00 43.34 120 ASP A O 1
ATOM 974 N N . ASN A 1 121 ? -15.089 39.666 46.140 1.00 48.66 121 ASN A N 1
ATOM 975 C CA . ASN A 1 121 ? -15.330 39.086 47.453 1.00 48.66 121 ASN A CA 1
ATOM 976 C C . ASN A 1 121 ? -13.984 38.775 48.121 1.00 48.66 121 ASN A C 1
ATOM 978 O O . ASN A 1 121 ? -13.296 37.810 47.779 1.00 48.66 121 ASN A O 1
ATOM 982 N N . GLU A 1 122 ? -13.621 39.669 49.034 1.00 48.78 122 GLU A N 1
ATOM 983 C CA . GLU A 1 122 ? -12.521 39.592 49.984 1.00 48.78 122 GLU A CA 1
ATOM 984 C C . GLU A 1 122 ? -12.746 38.505 51.058 1.00 48.78 122 GLU A C 1
ATOM 986 O O . GLU A 1 122 ? -13.849 38.317 51.557 1.00 48.78 122 GLU A O 1
ATOM 991 N N . GLN A 1 123 ? -11.647 37.819 51.394 1.00 43.34 123 GLN A N 1
ATOM 992 C CA . GLN A 1 123 ? -11.054 37.604 52.732 1.00 43.34 123 GLN A CA 1
ATOM 993 C C . GLN A 1 123 ? -11.908 37.173 53.946 1.00 43.34 123 GLN A C 1
ATOM 995 O O . GLN A 1 123 ? -12.817 37.883 54.366 1.00 43.34 123 GLN A O 1
ATOM 1000 N N . GLN A 1 124 ? -11.428 36.112 54.619 1.00 45.75 124 GLN A N 1
ATOM 1001 C CA . GLN A 1 124 ? -10.967 36.028 56.037 1.00 45.75 124 GLN A CA 1
ATOM 1002 C C . GLN A 1 124 ? -11.023 34.544 56.462 1.00 45.75 124 GLN A C 1
ATOM 1004 O O . GLN A 1 124 ? -12.024 33.878 56.220 1.00 45.75 124 GLN A O 1
ATOM 1009 N N . GLU A 1 125 ? -9.918 33.867 56.787 1.00 48.94 125 GLU A N 1
ATOM 1010 C CA . GLU A 1 125 ? -9.086 33.932 58.009 1.00 48.94 125 GLU A CA 1
ATOM 1011 C C . GLU A 1 125 ? -9.814 33.592 59.323 1.00 48.94 125 GLU A C 1
ATOM 1013 O O . GLU A 1 125 ? -10.895 34.095 59.597 1.00 48.94 125 GLU A O 1
ATOM 1018 N N . GLU A 1 126 ? -9.117 32.755 60.105 1.00 49.34 126 GLU A N 1
ATOM 1019 C CA . GLU A 1 126 ? -9.312 32.342 61.505 1.00 49.34 126 GLU A CA 1
ATOM 1020 C C . GLU A 1 126 ? -10.500 31.446 61.885 1.00 49.34 126 GLU A C 1
ATOM 1022 O O . GLU A 1 126 ? -11.662 31.811 61.801 1.00 49.34 126 GLU A O 1
ATOM 1027 N N . GLU A 1 127 ? -10.167 30.235 62.342 1.00 50.25 127 GLU A N 1
ATOM 1028 C CA . GLU A 1 127 ? -10.338 29.725 63.720 1.00 50.25 127 GLU A CA 1
ATOM 1029 C C . GLU A 1 127 ? -10.004 28.213 63.686 1.00 50.25 127 GLU A C 1
ATOM 1031 O O . GLU A 1 127 ? -10.281 27.544 62.696 1.00 50.25 127 GLU A O 1
ATOM 1036 N N . LEU A 1 128 ? -9.440 27.510 64.664 1.00 51.19 128 LEU A N 1
ATOM 1037 C CA . LEU A 1 128 ? -8.715 27.745 65.908 1.00 51.19 128 LEU A CA 1
ATOM 1038 C C . LEU A 1 128 ? -8.216 26.335 66.302 1.00 51.19 128 LEU A C 1
ATOM 1040 O O . LEU A 1 128 ? -8.872 25.324 66.048 1.00 51.19 128 LEU A O 1
ATOM 1044 N N . GLU A 1 129 ? -7.040 26.270 66.903 1.00 54.66 129 GLU A N 1
ATOM 1045 C CA . GLU A 1 129 ? -6.453 25.090 67.540 1.00 54.66 129 GLU A CA 1
ATOM 1046 C C . GLU A 1 129 ? -7.165 24.798 68.878 1.00 54.66 129 GLU A C 1
ATOM 1048 O O . GLU A 1 129 ? -7.375 25.742 69.635 1.00 54.66 129 GLU A O 1
ATOM 1053 N N . SER A 1 130 ? -7.543 23.535 69.158 1.00 55.66 130 SER A N 1
ATOM 1054 C CA . SER A 1 130 ? -7.572 22.837 70.479 1.00 55.66 130 SER A CA 1
ATOM 1055 C C . SER A 1 130 ? -8.658 21.743 70.586 1.00 55.66 130 SER A C 1
ATOM 1057 O O . SER A 1 130 ? -9.848 22.034 70.502 1.00 55.66 130 SER A O 1
ATOM 1059 N N . ASP A 1 131 ? -8.250 20.476 70.745 1.00 54.09 131 ASP A N 1
ATOM 1060 C CA . ASP A 1 131 ? -8.289 19.715 72.020 1.00 54.09 131 ASP A CA 1
ATOM 1061 C C . ASP A 1 131 ? -7.396 18.459 71.907 1.00 54.09 131 ASP A C 1
ATOM 1063 O O . ASP A 1 131 ? -7.473 17.763 70.863 1.00 54.09 131 ASP A O 1
#

Foldseek 3Di:
DDLVVVLVVVVVVCVVVVQQDPVDNQKGQDDPVSCVQQVDRMDGSVPCSVSCVVVDDDLVPDDPVVNVVVVVVVVVVVVVVVVVPDDDDDDDPPPPPDPDDDDDDDDDDDDDDDDDDDDDDDDDDDDDDDD

Organism: Parascaris equorum (NCBI:txid6256)

Radius of gyration: 30.22 Å; chains: 1; bounding box: 45×66×92 Å

pLDDT: mean 71.39, std 21.84, range [34.72, 95.25]

Sequence (131 aa):
MRRSEVVKAMWAYFRSNNLMDPKDKRYVLADEPLMKLFKKRRFLAFGMMKDLVPHIIEAKFLNDYDRAALEKYEAEEEAKRAENEGEEVKNNDDESNGQSAEGSSRNDENSGDDKSESADNEQQEEELESD